Protein AF-A0A965KSZ2-F1 (afdb_monomer_lite)

Secondary structure (DSSP, 8-state):
-B--SSHHHHHHHHHHHHHHTTSPPSS-EEEEE-S---HHHHHHHHHHHHHTTPPEEEEEHHHHHHTT-

Foldseek 3Di:
DEAALDDVSL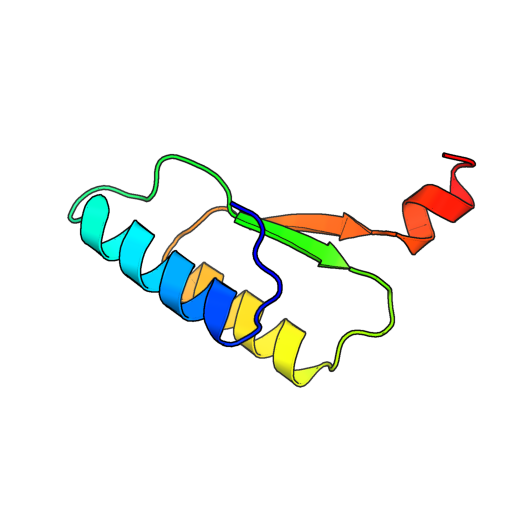VVVVVQLVVQPPDANPDAYEHEAAVPDDPVSVVSVVVSCVVRVGHYHYHYPVVVVVVVD

pLDDT: mean 96.18, std 2.37, range [80.19, 98.38]

Sequence (69 aa):
MLFSGGKDSVVMLHLAVRAFTPARVPFPVMHIDTGHNFPEVIEFRNRTVAALDVRLIVGSVQASIDAGR

Radius of gyration: 13.02 Å; chains: 1; bounding box: 28×18×39 Å

Structure (mmCIF, N/CA/C/O backbone):
data_AF-A0A965KSZ2-F1
#
_entry.id   AF-A0A965KSZ2-F1
#
loop_
_atom_site.group_PDB
_atom_site.id
_atom_site.type_symbol
_atom_site.label_atom_id
_atom_site.label_alt_id
_atom_site.label_comp_id
_atom_site.label_asym_id
_atom_site.label_entity_id
_atom_site.label_seq_id
_atom_site.pdbx_PDB_ins_code
_atom_site.Cartn_x
_atom_site.Cartn_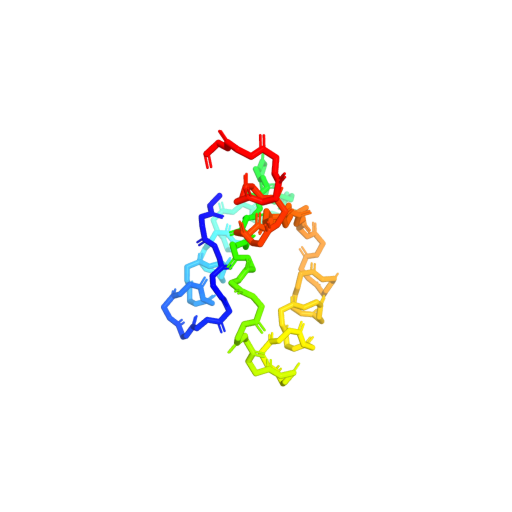y
_atom_site.Cartn_z
_atom_site.occupancy
_atom_site.B_iso_or_equiv
_atom_site.auth_seq_id
_atom_site.auth_comp_id
_atom_site.auth_asym_id
_atom_site.auth_atom_id
_atom_site.pdbx_PDB_model_num
ATOM 1 N N . MET A 1 1 ? -4.859 6.478 -1.598 1.00 96.62 1 MET A N 1
ATOM 2 C CA . MET A 1 1 ? -3.586 6.920 -0.980 1.00 96.62 1 MET A CA 1
ATOM 3 C C . MET A 1 1 ? -2.427 6.197 -1.654 1.00 96.62 1 MET A C 1
ATOM 5 O O . MET A 1 1 ? -2.534 4.993 -1.843 1.00 96.62 1 MET A O 1
ATOM 9 N N . LEU A 1 2 ? -1.350 6.892 -2.027 1.00 97.25 2 LEU A N 1
ATOM 10 C CA . LEU A 1 2 ? -0.142 6.229 -2.538 1.00 97.25 2 LEU A CA 1
ATOM 11 C C . LEU A 1 2 ? 0.555 5.463 -1.404 1.00 97.25 2 LEU A C 1
ATOM 13 O O . LEU A 1 2 ? 0.783 6.012 -0.329 1.00 97.25 2 LEU A O 1
ATOM 17 N N . PHE A 1 3 ? 0.861 4.192 -1.647 1.00 97.06 3 PHE A N 1
ATOM 18 C CA . PHE A 1 3 ? 1.378 3.245 -0.668 1.00 97.06 3 PHE A CA 1
ATOM 19 C C . PHE A 1 3 ? 2.550 2.454 -1.258 1.00 97.06 3 PHE A C 1
ATOM 21 O O . PHE A 1 3 ? 2.372 1.474 -1.985 1.00 97.06 3 PHE A O 1
ATOM 28 N N . SER A 1 4 ? 3.772 2.887 -0.946 1.00 94.00 4 SER A N 1
ATOM 29 C CA . SER A 1 4 ? 4.998 2.235 -1.421 1.00 94.00 4 SER A CA 1
ATOM 30 C C . SER A 1 4 ? 5.364 0.990 -0.613 1.00 94.00 4 SER A C 1
ATOM 32 O O . SER A 1 4 ? 6.099 0.148 -1.110 1.00 94.00 4 SER A O 1
ATOM 34 N N . GLY A 1 5 ? 4.856 0.860 0.616 1.00 93.19 5 GLY A N 1
ATOM 35 C CA . GLY A 1 5 ? 5.311 -0.148 1.578 1.00 93.19 5 GLY A CA 1
ATOM 36 C C . GLY A 1 5 ? 6.521 0.305 2.405 1.00 93.19 5 GLY A C 1
ATOM 37 O O . GLY A 1 5 ? 6.927 -0.400 3.321 1.00 93.19 5 GLY A O 1
ATOM 38 N N . GLY A 1 6 ? 7.067 1.498 2.138 1.00 93.94 6 GLY A N 1
ATOM 39 C CA . GLY A 1 6 ? 8.099 2.120 2.971 1.00 93.94 6 GLY A CA 1
ATOM 40 C C . GLY A 1 6 ? 7.531 2.749 4.249 1.00 93.94 6 GLY A C 1
ATOM 41 O O . GLY A 1 6 ? 6.330 3.034 4.327 1.00 93.94 6 GLY A O 1
ATOM 42 N N . LYS A 1 7 ? 8.410 3.024 5.225 1.00 96.00 7 LYS A N 1
ATOM 43 C CA . LYS A 1 7 ? 8.054 3.469 6.589 1.00 96.00 7 LYS A CA 1
ATOM 44 C C . LYS A 1 7 ? 7.001 4.582 6.651 1.00 96.00 7 LYS A C 1
ATOM 46 O O . LYS A 1 7 ? 6.044 4.469 7.408 1.00 96.00 7 LYS A O 1
ATOM 51 N N . ASP A 1 8 ? 7.129 5.619 5.826 1.00 97.50 8 ASP A N 1
ATOM 52 C CA . ASP A 1 8 ? 6.256 6.796 5.898 1.00 97.50 8 ASP A CA 1
ATOM 53 C C . ASP A 1 8 ? 4.848 6.456 5.413 1.00 97.50 8 ASP A C 1
ATOM 55 O O . ASP A 1 8 ? 3.854 6.787 6.056 1.00 97.50 8 ASP A O 1
ATOM 59 N N . SER A 1 9 ? 4.759 5.706 4.313 1.00 97.25 9 SER A N 1
ATOM 60 C CA . SER A 1 9 ? 3.477 5.252 3.774 1.00 97.25 9 SER A CA 1
ATOM 61 C C . SER A 1 9 ? 2.770 4.255 4.701 1.00 97.25 9 SER A C 1
ATOM 63 O O . SER A 1 9 ? 1.544 4.239 4.763 1.00 97.25 9 SER A O 1
ATOM 65 N N . VAL A 1 10 ? 3.529 3.468 5.473 1.00 97.19 10 VAL A N 1
ATOM 66 C CA . VAL A 1 10 ? 2.996 2.554 6.495 1.00 97.19 10 VAL A CA 1
ATOM 67 C C . VAL A 1 10 ? 2.431 3.322 7.681 1.00 97.19 10 VAL A C 1
ATOM 69 O O . VAL A 1 10 ? 1.311 3.041 8.105 1.00 97.19 10 VAL A O 1
ATOM 72 N N . VAL A 1 11 ? 3.154 4.327 8.182 1.00 98.06 11 VAL A N 1
ATOM 73 C CA . VAL A 1 11 ? 2.639 5.219 9.232 1.00 98.06 11 VAL A CA 1
ATOM 74 C C . VAL A 1 11 ? 1.379 5.934 8.746 1.00 98.06 11 VAL A C 1
ATOM 76 O O . VAL A 1 11 ? 0.396 6.021 9.480 1.00 98.06 11 VAL A O 1
ATOM 79 N N . MET A 1 12 ? 1.353 6.377 7.488 1.00 98.38 12 MET A N 1
ATOM 80 C CA . MET A 1 12 ? 0.173 7.027 6.921 1.00 98.38 12 MET A CA 1
ATOM 81 C C . MET A 1 12 ? -1.030 6.093 6.798 1.00 98.38 12 MET A C 1
ATOM 83 O O . MET A 1 12 ? -2.143 6.493 7.142 1.00 98.38 12 MET A O 1
ATOM 87 N N . LEU A 1 13 ? -0.818 4.843 6.382 1.00 97.81 13 LEU A N 1
ATOM 88 C CA . LEU A 1 13 ? -1.868 3.828 6.368 1.00 97.81 13 LEU A CA 1
ATOM 89 C C . LEU A 1 13 ? -2.393 3.547 7.783 1.00 97.81 13 LEU A C 1
ATOM 91 O O . LEU A 1 13 ? -3.605 3.487 7.985 1.00 97.81 13 LEU A O 1
ATOM 95 N N . HIS A 1 14 ? -1.502 3.440 8.771 1.00 97.31 14 HIS A N 1
ATOM 96 C CA . HIS A 1 14 ? -1.889 3.258 10.168 1.00 97.31 14 HIS A CA 1
ATOM 97 C C . HIS A 1 14 ? -2.772 4.411 10.666 1.00 97.31 14 HIS A C 1
ATOM 99 O O . HIS A 1 14 ? -3.836 4.178 11.241 1.00 97.31 14 HIS A O 1
ATOM 105 N N . LEU A 1 15 ? -2.374 5.657 10.396 1.00 98.31 15 LEU A N 1
ATOM 106 C CA . LEU A 1 15 ? -3.153 6.838 10.765 1.00 98.31 15 LEU A CA 1
ATOM 107 C C . LEU A 1 15 ? -4.514 6.879 10.058 1.00 98.31 15 LEU A C 1
ATOM 109 O O . LEU A 1 15 ? -5.512 7.202 10.697 1.00 98.31 15 LEU A O 1
ATOM 113 N N . ALA A 1 16 ? -4.585 6.492 8.781 1.00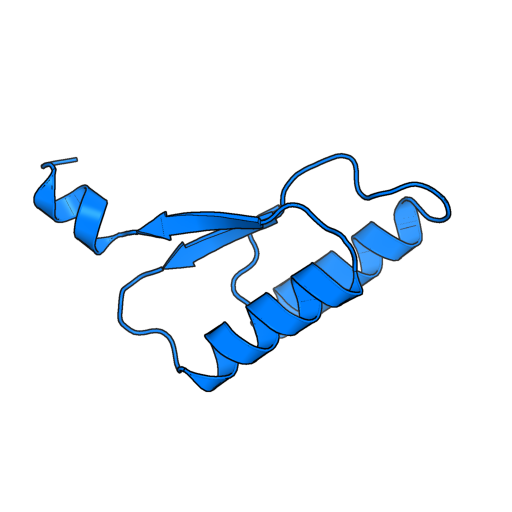 98.12 16 ALA A N 1
ATOM 114 C CA . ALA A 1 16 ? -5.854 6.402 8.062 1.00 98.12 16 ALA A CA 1
ATOM 115 C C . ALA A 1 16 ? -6.808 5.385 8.706 1.00 98.12 16 ALA A C 1
ATOM 117 O O . ALA A 1 16 ? -7.964 5.710 8.954 1.00 98.12 16 ALA A O 1
ATOM 118 N N . VAL A 1 17 ? -6.332 4.183 9.046 1.00 97.75 17 VAL A N 1
ATOM 119 C CA . VAL A 1 17 ? -7.155 3.174 9.739 1.00 97.75 17 VAL A CA 1
ATOM 120 C C . VAL A 1 17 ? -7.694 3.721 11.062 1.00 97.75 17 VAL A C 1
ATOM 122 O O . VAL A 1 17 ? -8.882 3.583 11.355 1.00 97.75 17 VAL A O 1
ATOM 125 N N . ARG A 1 18 ? -6.850 4.404 11.842 1.00 98.00 18 ARG A N 1
ATOM 126 C CA . ARG A 1 18 ? -7.256 5.022 13.114 1.00 98.00 18 ARG A CA 1
ATOM 127 C C . ARG A 1 18 ? -8.299 6.123 12.923 1.00 98.00 18 ARG A C 1
ATOM 129 O O . ARG A 1 18 ? -9.218 6.207 13.728 1.00 98.00 18 ARG A O 1
ATOM 136 N N . ALA A 1 19 ? -8.184 6.925 11.867 1.00 98.31 19 ALA A N 1
ATOM 137 C CA . ALA A 1 19 ? -9.116 8.013 11.575 1.00 98.31 19 ALA A CA 1
ATOM 138 C C . ALA A 1 19 ? -10.527 7.529 11.196 1.00 98.31 19 ALA A C 1
ATOM 140 O O . ALA A 1 19 ? -11.492 8.252 11.427 1.00 98.31 19 ALA A O 1
ATOM 141 N N . PHE A 1 20 ? -10.653 6.323 10.630 1.00 97.25 20 PHE A N 1
ATOM 142 C CA . PHE A 1 20 ? -11.938 5.776 10.175 1.00 97.25 20 PHE A CA 1
ATOM 143 C C . PHE A 1 20 ? -12.507 4.671 11.070 1.00 97.25 20 PHE A C 1
ATOM 145 O O . PHE A 1 20 ? -13.639 4.253 10.850 1.00 97.25 20 PHE A O 1
ATOM 152 N N . THR A 1 21 ? -11.780 4.223 12.096 1.00 96.81 21 THR A N 1
ATOM 153 C CA . THR A 1 21 ? -12.260 3.197 13.038 1.00 96.81 21 THR A CA 1
ATOM 154 C C . THR A 1 21 ? -13.592 3.629 13.688 1.00 96.81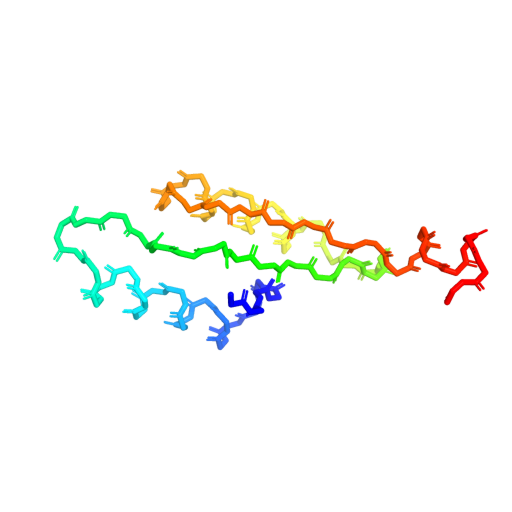 21 THR A C 1
ATOM 156 O O . THR A 1 21 ? -13.676 4.765 14.156 1.00 96.81 21 THR A O 1
ATOM 159 N N . PRO A 1 22 ? -14.629 2.759 13.768 1.00 95.56 22 PRO A N 1
ATOM 160 C CA . PRO A 1 22 ? -14.651 1.323 13.441 1.00 95.56 22 PRO A CA 1
ATOM 161 C C . PRO A 1 22 ? -14.999 0.992 11.980 1.00 95.56 22 PRO A C 1
ATOM 163 O O . PRO A 1 22 ? -15.079 -0.181 11.622 1.00 95.56 22 PRO A O 1
ATOM 166 N N . ALA A 1 23 ? -15.242 1.995 11.139 1.00 96.25 23 ALA A N 1
ATOM 167 C CA . ALA A 1 23 ? -15.501 1.794 9.722 1.00 96.25 23 ALA A CA 1
ATOM 168 C C . ALA A 1 23 ? -14.214 1.459 8.946 1.00 96.25 23 ALA A C 1
ATOM 170 O O . ALA A 1 23 ? -13.088 1.679 9.399 1.00 96.25 23 ALA A O 1
ATOM 171 N N . ARG A 1 24 ? -14.390 0.926 7.733 1.00 95.06 24 ARG A N 1
ATOM 172 C CA . ARG A 1 24 ? -13.283 0.682 6.801 1.00 95.06 24 ARG A CA 1
ATOM 173 C C . ARG A 1 24 ? -12.770 1.999 6.219 1.00 95.06 24 ARG A C 1
ATOM 175 O O . ARG A 1 24 ? -13.529 2.955 6.062 1.00 95.06 24 ARG A O 1
ATOM 182 N N . VAL A 1 25 ? -11.501 2.016 5.812 1.00 97.25 25 VAL A N 1
ATOM 183 C CA . VAL A 1 25 ? -10.928 3.142 5.060 1.00 97.25 25 VAL A CA 1
ATOM 184 C C . VAL A 1 25 ? -11.712 3.310 3.743 1.00 97.25 25 VAL A C 1
ATOM 186 O O . VAL A 1 25 ? -11.757 2.370 2.946 1.00 97.25 25 VAL A O 1
ATOM 189 N N . PRO A 1 26 ? -12.322 4.481 3.469 1.00 97.25 26 PRO A N 1
ATOM 190 C CA . PRO A 1 26 ? -13.285 4.644 2.373 1.00 97.25 26 PRO A CA 1
ATOM 191 C C . PRO A 1 26 ? -12.634 4.812 0.989 1.00 97.25 26 PRO A C 1
ATOM 193 O O . PRO A 1 26 ? -13.306 5.128 0.010 1.00 97.25 26 PRO A O 1
ATOM 196 N N . PHE A 1 27 ? -11.320 4.619 0.880 1.00 97.62 27 PHE A N 1
ATOM 197 C CA . PHE A 1 27 ? -10.561 4.792 -0.355 1.00 97.62 27 PHE A CA 1
ATOM 198 C C . PHE A 1 27 ? -9.496 3.702 -0.514 1.00 97.62 27 PHE A C 1
ATOM 200 O O . PHE A 1 27 ? -9.004 3.160 0.476 1.00 97.62 27 PHE A O 1
ATOM 207 N N . PRO A 1 28 ? -9.102 3.379 -1.759 1.00 97.88 28 PRO A N 1
ATOM 208 C CA . PRO A 1 28 ? -8.055 2.401 -1.991 1.00 97.88 28 PRO A CA 1
ATOM 209 C C . PRO A 1 28 ? -6.669 2.954 -1.642 1.00 97.88 28 PRO A C 1
ATOM 211 O O . PRO A 1 28 ? -6.405 4.165 -1.706 1.00 97.88 28 PRO A O 1
ATOM 214 N N . VAL A 1 29 ? -5.753 2.040 -1.353 1.00 97.88 29 VAL A N 1
ATOM 215 C CA . VAL A 1 29 ? -4.311 2.281 -1.403 1.00 97.88 29 VAL A CA 1
ATOM 216 C C . VAL A 1 29 ? -3.775 1.871 -2.772 1.00 97.88 29 VAL A C 1
ATOM 218 O O . VAL A 1 29 ? -4.295 0.943 -3.385 1.00 97.88 29 VAL A O 1
ATOM 221 N N . MET A 1 30 ? -2.762 2.568 -3.278 1.00 98.19 30 MET A N 1
ATOM 222 C CA . MET A 1 30 ? -2.183 2.297 -4.593 1.00 98.19 30 MET A CA 1
ATOM 223 C C . MET A 1 30 ? -0.674 2.130 -4.493 1.00 98.19 30 MET A C 1
ATOM 225 O O . MET A 1 30 ? 0.008 3.022 -3.997 1.00 98.19 30 MET A O 1
ATOM 229 N N . HIS A 1 31 ? -0.165 1.020 -5.009 1.00 97.88 31 HIS A N 1
ATOM 230 C CA . HIS A 1 31 ? 1.261 0.780 -5.165 1.00 97.88 31 HIS A CA 1
ATOM 231 C C . HIS A 1 31 ? 1.650 0.889 -6.642 1.00 97.88 31 HIS A C 1
ATOM 233 O O . HIS A 1 31 ? 0.968 0.331 -7.501 1.00 97.88 31 HIS A O 1
ATOM 239 N N . ILE A 1 32 ? 2.747 1.590 -6.929 1.00 96.94 32 ILE A N 1
ATOM 240 C CA . ILE A 1 32 ? 3.352 1.626 -8.262 1.00 96.94 32 ILE A CA 1
ATOM 241 C C . ILE A 1 32 ? 4.509 0.636 -8.271 1.00 96.94 32 ILE A C 1
ATOM 243 O O . ILE A 1 32 ? 5.528 0.859 -7.621 1.00 96.94 32 ILE A O 1
ATOM 247 N N . ASP A 1 33 ? 4.320 -0.467 -8.980 1.00 95.62 33 ASP A N 1
ATOM 248 C CA . ASP A 1 33 ? 5.330 -1.491 -9.157 1.00 95.62 33 ASP A CA 1
ATOM 249 C C . ASP A 1 33 ? 6.267 -1.117 -10.306 1.00 95.62 33 ASP A C 1
ATOM 251 O O . ASP A 1 33 ? 5.859 -1.019 -11.466 1.00 95.62 33 ASP A O 1
ATOM 255 N N . THR A 1 34 ? 7.533 -0.895 -9.969 1.00 94.19 34 THR A N 1
ATOM 256 C CA . THR A 1 34 ? 8.588 -0.570 -10.929 1.00 94.19 34 THR A CA 1
ATOM 257 C C . THR A 1 34 ? 9.219 -1.811 -11.553 1.00 94.19 34 THR A C 1
ATOM 259 O O . THR A 1 34 ? 10.007 -1.669 -12.477 1.00 94.19 34 THR A O 1
ATOM 262 N N . GLY A 1 35 ? 8.924 -3.013 -11.043 1.00 92.94 35 GLY A N 1
ATOM 263 C CA . GLY A 1 35 ? 9.649 -4.242 -11.379 1.00 92.94 35 GLY A CA 1
ATOM 264 C C . GLY A 1 35 ? 10.964 -4.426 -10.608 1.00 92.94 35 GLY A C 1
ATOM 265 O O . GLY A 1 35 ? 11.595 -5.471 -10.725 1.00 92.94 35 GLY A O 1
ATOM 266 N N . HIS A 1 36 ? 11.362 -3.452 -9.781 1.00 94.31 36 HIS A N 1
ATOM 267 C CA . HIS A 1 36 ? 12.606 -3.476 -8.994 1.00 94.31 36 HIS A CA 1
ATOM 268 C C . HIS A 1 36 ? 12.364 -3.459 -7.477 1.00 94.31 36 HIS A C 1
ATOM 270 O O . HIS A 1 36 ? 13.262 -3.149 -6.695 1.00 94.31 36 HIS A O 1
ATOM 276 N N . ASN A 1 37 ? 11.137 -3.753 -7.045 1.00 93.44 37 ASN A N 1
ATOM 277 C CA . ASN A 1 37 ? 10.796 -3.823 -5.631 1.00 93.44 37 ASN A CA 1
ATOM 278 C C . ASN A 1 37 ? 11.405 -5.071 -4.979 1.00 93.44 37 ASN A C 1
ATOM 280 O O . ASN A 1 37 ? 11.377 -6.160 -5.551 1.00 93.44 37 ASN A O 1
ATOM 284 N N . PHE A 1 38 ? 11.888 -4.924 -3.747 1.00 95.00 38 PHE A N 1
ATOM 285 C CA . PHE A 1 38 ? 12.329 -6.060 -2.941 1.00 95.00 38 PHE A CA 1
ATOM 286 C C . PHE A 1 38 ? 11.153 -7.017 -2.667 1.00 95.00 38 PHE A C 1
ATOM 288 O O . PHE A 1 38 ? 10.080 -6.541 -2.266 1.00 95.00 38 PHE A O 1
ATOM 295 N N . PRO A 1 39 ? 11.324 -8.343 -2.832 1.00 95.56 39 PRO A N 1
ATOM 296 C CA . PRO A 1 39 ? 10.273 -9.323 -2.549 1.00 95.56 39 PRO A CA 1
ATOM 297 C C . PRO A 1 39 ? 9.673 -9.177 -1.143 1.00 95.56 39 PRO A C 1
ATOM 299 O O . PRO A 1 39 ? 8.458 -9.268 -0.972 1.00 95.56 39 PRO A O 1
ATOM 302 N N . GLU A 1 40 ? 10.502 -8.852 -0.152 1.00 96.25 40 GLU A N 1
ATOM 303 C CA . GLU A 1 40 ? 10.113 -8.654 1.244 1.00 96.25 40 GLU A CA 1
ATOM 304 C C . GLU A 1 40 ? 9.155 -7.467 1.411 1.00 96.25 40 GLU A C 1
ATOM 306 O O . GLU A 1 40 ? 8.220 -7.517 2.214 1.00 96.25 40 GLU A O 1
ATOM 311 N N . VAL A 1 41 ? 9.339 -6.401 0.622 1.00 94.88 41 VAL A N 1
ATOM 312 C CA . VAL A 1 41 ? 8.442 -5.234 0.625 1.00 94.88 41 VAL A CA 1
ATOM 313 C C . VAL A 1 41 ? 7.089 -5.608 0.030 1.00 94.88 41 VAL A C 1
ATOM 315 O O . VAL A 1 41 ? 6.049 -5.205 0.555 1.00 94.88 41 VAL A O 1
ATOM 318 N N . ILE A 1 42 ? 7.082 -6.407 -1.038 1.00 95.94 42 ILE A N 1
ATOM 319 C CA . ILE A 1 42 ? 5.855 -6.891 -1.677 1.00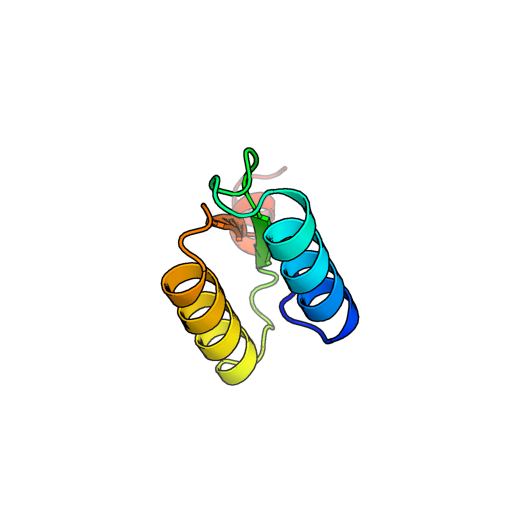 95.94 42 ILE A CA 1
ATOM 320 C C . ILE A 1 42 ? 5.073 -7.810 -0.735 1.00 95.94 42 ILE A C 1
ATOM 322 O O . ILE A 1 42 ? 3.859 -7.644 -0.580 1.00 95.94 42 ILE A O 1
ATOM 326 N N . GLU A 1 43 ? 5.756 -8.736 -0.062 1.00 96.94 43 GLU A N 1
ATOM 327 C CA . GLU A 1 43 ? 5.148 -9.620 0.932 1.00 96.94 43 GLU A CA 1
ATOM 328 C C . GLU A 1 43 ? 4.562 -8.815 2.099 1.00 96.94 43 GLU A C 1
ATOM 330 O O . GLU A 1 43 ? 3.383 -8.964 2.438 1.00 96.94 43 GLU A O 1
ATOM 335 N N . PHE A 1 44 ? 5.353 -7.901 2.672 1.00 96.69 44 PHE A N 1
ATOM 336 C CA . PHE A 1 44 ? 4.913 -7.029 3.755 1.00 96.69 44 PHE A CA 1
ATOM 337 C C . PHE A 1 44 ? 3.686 -6.199 3.354 1.00 96.69 44 PHE A C 1
ATOM 339 O O . PHE A 1 44 ? 2.718 -6.121 4.117 1.00 96.69 44 PHE A O 1
ATOM 346 N N . ARG A 1 45 ? 3.691 -5.610 2.151 1.00 96.44 45 ARG A N 1
ATOM 347 C CA . ARG A 1 45 ? 2.566 -4.847 1.591 1.00 96.44 45 ARG A CA 1
ATOM 348 C C . ARG A 1 45 ? 1.307 -5.707 1.526 1.00 96.44 45 ARG A C 1
ATOM 350 O O . ARG A 1 45 ? 0.269 -5.289 2.034 1.00 96.44 45 ARG A O 1
ATOM 357 N N . ASN A 1 46 ? 1.399 -6.895 0.929 1.00 96.56 46 ASN A N 1
ATOM 358 C CA . ASN A 1 46 ? 0.258 -7.795 0.750 1.00 96.56 46 ASN A CA 1
ATOM 359 C C . ASN A 1 46 ? -0.321 -8.236 2.103 1.00 96.56 46 ASN A C 1
ATOM 361 O O . ASN A 1 46 ? -1.532 -8.150 2.307 1.00 96.56 46 ASN A O 1
ATOM 365 N N . ARG A 1 47 ? 0.541 -8.624 3.054 1.00 97.69 47 ARG A N 1
ATOM 366 C CA . ARG A 1 47 ? 0.136 -8.996 4.418 1.00 97.69 47 ARG A CA 1
ATOM 367 C C . ARG A 1 47 ? -0.538 -7.839 5.155 1.00 97.69 47 ARG A C 1
ATOM 369 O O . ARG A 1 47 ? -1.576 -8.036 5.777 1.00 97.69 47 ARG A O 1
ATOM 376 N N . THR A 1 48 ? 0.032 -6.638 5.073 1.00 96.75 48 THR A N 1
ATOM 377 C CA . THR A 1 48 ? -0.488 -5.442 5.756 1.00 96.75 48 THR A CA 1
ATOM 378 C C . THR A 1 48 ? -1.858 -5.041 5.218 1.00 96.75 48 THR A C 1
ATOM 380 O O . THR A 1 48 ? -2.775 -4.780 5.990 1.00 96.75 48 THR A O 1
ATOM 383 N N . VAL A 1 49 ? -2.017 -5.029 3.893 1.00 96.00 49 VAL A N 1
ATOM 384 C CA . VAL A 1 49 ? -3.286 -4.704 3.229 1.00 96.00 49 VAL A CA 1
ATOM 385 C C . VAL A 1 49 ? -4.375 -5.712 3.597 1.00 96.00 49 VAL A C 1
ATOM 387 O O . VAL A 1 49 ? -5.487 -5.299 3.916 1.00 96.00 49 VAL A O 1
ATOM 390 N N . ALA A 1 50 ? -4.053 -7.010 3.600 1.00 96.25 50 ALA A N 1
ATOM 391 C CA . ALA A 1 50 ? -4.992 -8.063 3.982 1.00 96.25 50 ALA A CA 1
ATOM 392 C C . ALA A 1 50 ? -5.405 -7.962 5.459 1.00 96.25 50 ALA A C 1
ATOM 394 O O . ALA A 1 50 ? -6.589 -8.038 5.770 1.00 96.25 50 ALA A O 1
ATOM 395 N N . ALA A 1 51 ? -4.445 -7.736 6.362 1.00 96.38 51 ALA A N 1
ATOM 396 C CA . ALA A 1 51 ? -4.710 -7.614 7.796 1.00 96.38 51 ALA A CA 1
ATOM 397 C C . ALA A 1 51 ? -5.579 -6.394 8.148 1.00 96.38 51 ALA A C 1
ATOM 399 O O . ALA A 1 51 ? -6.340 -6.438 9.109 1.00 96.38 51 ALA A O 1
ATOM 400 N N . LEU A 1 52 ? -5.457 -5.308 7.381 1.00 95.50 52 LEU A N 1
ATOM 401 C CA . LEU A 1 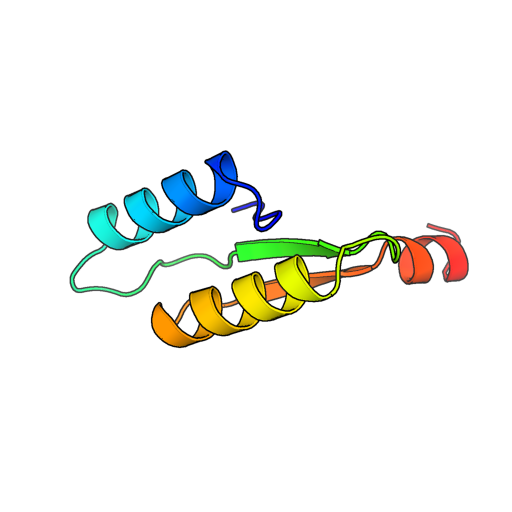52 ? -6.211 -4.070 7.588 1.00 95.50 52 LEU A CA 1
ATOM 402 C C . LEU A 1 52 ? -7.496 -3.991 6.750 1.00 95.50 52 LEU A C 1
ATOM 404 O O . LEU A 1 52 ? -8.212 -2.998 6.861 1.00 95.50 52 LEU A O 1
ATOM 408 N N . ASP A 1 53 ? -7.776 -5.002 5.918 1.00 95.06 53 ASP A N 1
ATOM 409 C CA . ASP A 1 53 ? -8.953 -5.075 5.040 1.00 95.06 53 ASP A CA 1
ATOM 410 C C . ASP A 1 53 ? -9.146 -3.798 4.195 1.00 95.06 53 ASP A C 1
ATOM 412 O O . ASP A 1 53 ? -10.235 -3.227 4.071 1.00 95.06 53 ASP A O 1
ATOM 416 N N . VAL A 1 54 ? -8.037 -3.313 3.624 1.00 96.06 54 VAL A N 1
ATOM 417 C CA . VAL A 1 54 ? -8.021 -2.152 2.726 1.00 96.06 54 VAL A CA 1
ATOM 418 C C . VAL A 1 54 ? -7.900 -2.599 1.274 1.00 96.06 54 VAL A C 1
ATOM 420 O O . VAL A 1 54 ? -7.214 -3.561 0.944 1.00 96.06 54 VAL A O 1
ATOM 423 N N . ARG A 1 55 ? -8.549 -1.875 0.360 1.00 96.56 55 ARG A N 1
ATOM 424 C CA . ARG A 1 55 ? -8.481 -2.189 -1.073 1.00 96.56 55 ARG A CA 1
ATOM 425 C C . ARG A 1 55 ? -7.149 -1.721 -1.664 1.00 96.56 55 ARG A C 1
ATOM 427 O O . ARG A 1 55 ? -6.891 -0.520 -1.672 1.00 96.56 55 ARG A O 1
ATOM 434 N N . LEU A 1 56 ? -6.347 -2.637 -2.208 1.00 97.69 56 LEU A N 1
ATOM 435 C CA . LEU A 1 56 ? -5.095 -2.330 -2.911 1.00 97.69 56 LEU A CA 1
ATOM 436 C C . LEU A 1 56 ? -5.294 -2.294 -4.430 1.00 97.69 56 LEU A C 1
ATOM 438 O O . LEU A 1 56 ? -5.872 -3.204 -5.015 1.00 97.69 56 LEU A O 1
ATOM 442 N N . ILE A 1 57 ? -4.760 -1.254 -5.062 1.00 98.25 57 ILE A N 1
ATOM 443 C CA . ILE A 1 57 ? -4.582 -1.128 -6.508 1.00 98.25 57 ILE A CA 1
ATOM 444 C C . ILE A 1 57 ? -3.083 -1.217 -6.795 1.00 98.25 57 ILE A C 1
ATOM 446 O O . ILE A 1 57 ? -2.282 -0.586 -6.104 1.00 98.25 57 ILE A O 1
ATOM 450 N N . VAL A 1 58 ? -2.693 -1.972 -7.818 1.00 97.56 58 VAL A N 1
ATOM 451 C CA . VAL A 1 58 ? -1.299 -2.045 -8.271 1.00 97.56 58 VAL A CA 1
ATOM 452 C C . VAL A 1 58 ? -1.227 -1.547 -9.707 1.00 97.56 58 VAL A C 1
ATOM 454 O O . VAL A 1 58 ? -1.926 -2.064 -10.574 1.00 97.56 58 VAL A O 1
ATOM 457 N N . GLY A 1 59 ? -0.407 -0.528 -9.951 1.00 96.81 59 GLY A N 1
ATOM 458 C CA . GLY A 1 59 ? -0.035 -0.096 -11.298 1.00 96.81 59 GLY A CA 1
ATOM 459 C C . GLY A 1 59 ? 1.363 -0.598 -11.632 1.00 96.81 59 GLY A C 1
ATOM 460 O O . GLY A 1 59 ? 2.237 -0.510 -10.779 1.00 96.81 59 GLY A O 1
ATOM 461 N N . SER A 1 60 ? 1.586 -1.110 -12.842 1.00 96.81 60 SER A N 1
ATOM 462 C CA . SER A 1 60 ? 2.915 -1.530 -13.305 1.00 96.81 60 SER A CA 1
ATOM 463 C C . SER A 1 60 ? 3.510 -0.477 -14.236 1.00 96.81 60 SER A C 1
ATOM 465 O O . SER A 1 60 ? 2.889 -0.091 -15.233 1.00 96.81 60 SER A O 1
ATOM 467 N N . VAL A 1 61 ? 4.721 -0.022 -13.910 1.00 96.00 61 VAL A N 1
ATOM 468 C CA . VAL A 1 61 ? 5.502 0.867 -14.780 1.00 96.00 61 VAL A CA 1
ATOM 469 C C . VAL A 1 61 ? 5.887 0.126 -16.054 1.00 96.00 61 VAL A C 1
ATOM 471 O O . VAL A 1 61 ? 5.655 0.648 -17.140 1.00 96.00 61 VAL A O 1
ATOM 474 N N . GLN A 1 62 ? 6.373 -1.114 -15.931 1.00 95.06 62 GLN A N 1
ATOM 475 C CA . GLN A 1 62 ? 6.767 -1.922 -17.086 1.00 95.06 62 GLN A CA 1
ATOM 476 C C . GLN A 1 62 ? 5.602 -2.107 -18.065 1.00 95.06 62 GLN A C 1
ATOM 478 O O . GLN A 1 62 ? 5.740 -1.801 -19.241 1.00 95.06 62 GLN A O 1
ATOM 483 N N . ALA A 1 63 ? 4.414 -2.472 -17.572 1.00 95.50 63 ALA A N 1
ATOM 484 C CA . ALA A 1 63 ? 3.240 -2.628 -18.431 1.00 95.50 63 ALA A CA 1
ATOM 485 C C . ALA A 1 63 ? 2.784 -1.313 -19.094 1.00 95.50 63 ALA A C 1
ATOM 487 O O . ALA A 1 63 ? 2.134 -1.340 -20.138 1.00 95.50 63 ALA A O 1
ATOM 488 N N . SER A 1 64 ? 3.074 -0.158 -18.484 1.00 95.75 64 SER A N 1
ATOM 489 C CA . SER A 1 64 ? 2.772 1.143 -19.096 1.00 95.75 64 SER A CA 1
ATOM 490 C C . SER A 1 64 ? 3.739 1.458 -20.235 1.00 95.75 64 SER A C 1
ATOM 492 O O . SER A 1 64 ? 3.278 1.836 -21.311 1.00 95.75 64 SER A O 1
ATOM 494 N N . ILE A 1 65 ? 5.034 1.191 -20.031 1.00 95.38 65 ILE A N 1
ATOM 495 C CA . ILE A 1 65 ? 6.074 1.311 -21.062 1.00 95.38 65 ILE A CA 1
ATOM 496 C C . ILE A 1 65 ? 5.774 0.374 -22.237 1.00 95.38 65 ILE A C 1
ATOM 498 O O . ILE A 1 65 ? 5.759 0.819 -23.382 1.00 95.38 65 ILE A O 1
ATOM 502 N N . ASP A 1 66 ? 5.459 -0.895 -21.963 1.00 96.31 66 ASP A N 1
ATOM 503 C CA . ASP A 1 66 ? 5.135 -1.891 -22.993 1.00 96.31 66 ASP A CA 1
ATOM 504 C C . ASP A 1 66 ? 3.896 -1.487 -23.815 1.00 96.31 66 ASP A C 1
ATOM 506 O O . ASP A 1 66 ? 3.772 -1.835 -24.989 1.00 96.31 66 ASP A O 1
ATOM 510 N N . ALA A 1 67 ? 2.981 -0.721 -23.212 1.00 96.75 67 ALA A N 1
ATOM 511 C CA . ALA A 1 67 ? 1.791 -0.185 -23.867 1.00 96.75 67 ALA A CA 1
ATOM 512 C C . ALA A 1 67 ? 2.012 1.181 -24.550 1.00 96.75 67 ALA A C 1
ATOM 514 O O . ALA A 1 67 ? 1.044 1.757 -25.054 1.00 96.75 67 ALA A O 1
ATOM 515 N N . GLY A 1 68 ? 3.241 1.710 -24.551 1.00 93.56 68 GLY A N 1
ATOM 516 C CA . GLY A 1 68 ? 3.603 2.976 -25.193 1.00 93.56 68 GLY A CA 1
ATOM 517 C C . GLY A 1 68 ? 2.982 4.221 -24.551 1.00 93.56 68 GLY A C 1
ATOM 518 O O . GLY A 1 68 ? 2.715 5.189 -25.263 1.00 93.56 68 GLY A O 1
ATOM 519 N N . ARG A 1 69 ? 2.701 4.184 -23.243 1.00 80.19 69 ARG A N 1
ATOM 520 C CA . ARG A 1 69 ? 2.171 5.319 -22.468 1.00 80.19 69 ARG A CA 1
ATOM 521 C C . ARG A 1 69 ? 3.202 5.918 -21.526 1.00 80.19 69 ARG A C 1
ATOM 523 O O . ARG A 1 69 ? 4.059 5.155 -21.029 1.00 80.19 69 ARG A O 1
#